Protein AF-A0A1B6IM57-F1 (afdb_monomer_lite)
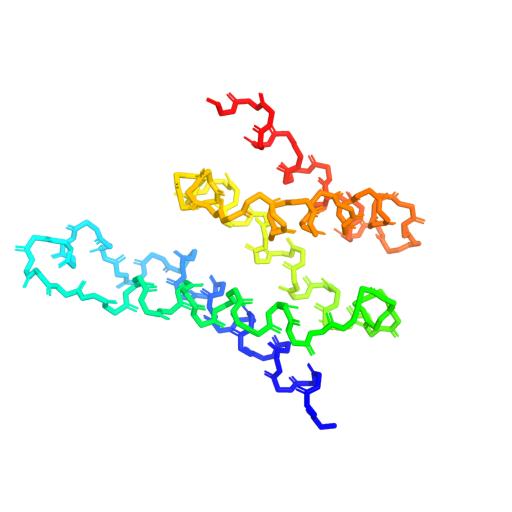
Organism: NCBI:txid320908

Radius of gyration: 13.96 Å; chains: 1; bounding box: 39×23×34 Å

Secondary structure (DSSP, 8-state):
-HHHHHHHHHHHHHHHHHT--S-HHHHHHHT--HHHHHHHHHHHHHHTS-HHHHHHSHHHHHHHHHHHHHHHHH-HHHHHTS-HHHHHHHHHHHHHHTT-S-HHHHHHHHHHHHHHHH-

Sequence (119 aa):
MKLKGISICFSMLKAALCGSYVNFGVFRLYGDDALDNALKTFVKLLLSIPQSDLLDYPKLSQTYYVLLECLAQDHMSFLATLEPSVFLYILSSISEGLTALDTMVCTGCCATLDHIVTY

Foldseek 3Di:
DLLVVLLVLLQVLQCVQVVPPDDVVVCVVVVNCVNVVSVVVNLVSLVVDDLVVCQVDVSNLLSVLSSLLSCLAPPVVSLVPDDPVSNVSVVVSLVVQCVHPDPSSVVSSVSSVCSNVVD

InterPro domains:
  IPR011989 Armadillo-like helical [G3DSA:1.25.10.10] (28-119)
  IPR044189 Exportin 4/7-like [PTHR12596] (1-119)

Structure (mmCIF, N/CA/C/O backbone):
data_AF-A0A1B6IM57-F1
#
_entry.id   AF-A0A1B6IM57-F1
#
loop_
_atom_site.group_PDB
_atom_site.id
_atom_site.type_symbol
_atom_site.label_atom_id
_atom_site.label_alt_id
_atom_site.label_comp_id
_atom_site.label_asym_id
_atom_site.label_entity_id
_atom_site.label_seq_id
_atom_site.pdbx_PDB_ins_code
_atom_site.Cartn_x
_atom_site.Cartn_y
_atom_site.Cartn_z
_atom_site.occupancy
_atom_site.B_iso_or_equiv
_atom_site.auth_seq_id
_atom_site.auth_comp_id
_atom_site.auth_asym_id
_atom_site.auth_atom_id
_atom_site.pdbx_PDB_model_num
ATOM 1 N N . MET A 1 1 ? 2.333 -7.568 20.226 1.00 64.25 1 MET A N 1
ATOM 2 C CA . MET A 1 1 ? 3.714 -7.321 19.734 1.00 64.25 1 MET A CA 1
ATOM 3 C C . MET A 1 1 ? 3.795 -7.353 18.204 1.00 64.25 1 MET A C 1
ATOM 5 O O . MET A 1 1 ? 4.261 -6.370 17.646 1.00 64.25 1 MET A O 1
ATOM 9 N N . LYS A 1 2 ? 3.297 -8.408 17.527 1.00 85.44 2 LYS A N 1
ATOM 10 C CA . LYS A 1 2 ? 3.360 -8.573 16.055 1.00 85.44 2 LYS A CA 1
ATOM 11 C C . LYS A 1 2 ? 2.845 -7.356 15.265 1.00 85.44 2 LYS A C 1
ATOM 13 O O . LYS A 1 2 ? 3.609 -6.761 14.518 1.00 85.44 2 LYS A O 1
ATOM 18 N N . LEU A 1 3 ? 1.601 -6.929 15.500 1.00 89.62 3 LEU A N 1
ATOM 19 C CA . LEU A 1 3 ? 0.957 -5.832 14.754 1.00 89.62 3 LEU A CA 1
ATOM 20 C C . LEU A 1 3 ? 1.671 -4.479 14.911 1.00 89.62 3 LEU A C 1
ATOM 22 O O . LEU A 1 3 ? 1.813 -3.725 13.953 1.00 89.62 3 LEU A O 1
ATOM 26 N N . LYS A 1 4 ? 2.213 -4.203 16.105 1.00 90.50 4 LYS A N 1
ATOM 27 C CA . LYS A 1 4 ? 3.034 -3.008 16.353 1.00 90.50 4 LYS A CA 1
ATOM 28 C C . LYS A 1 4 ? 4.324 -3.032 15.529 1.00 90.50 4 LYS A C 1
ATOM 30 O O . LYS A 1 4 ? 4.707 -1.999 14.995 1.00 90.50 4 LYS A O 1
ATOM 35 N N . GLY A 1 5 ? 4.977 -4.191 15.422 1.00 92.50 5 GLY A N 1
ATOM 36 C CA . GLY A 1 5 ? 6.162 -4.359 14.577 1.00 92.50 5 GLY A CA 1
ATOM 37 C C . GLY A 1 5 ? 5.849 -4.093 13.106 1.00 92.50 5 GLY A C 1
ATOM 38 O O . GLY A 1 5 ? 6.559 -3.328 12.464 1.00 92.50 5 GLY A O 1
ATOM 39 N N . ILE A 1 6 ? 4.732 -4.635 12.611 1.00 93.88 6 ILE A N 1
ATOM 40 C CA . ILE A 1 6 ? 4.295 -4.427 11.223 1.00 93.88 6 ILE A CA 1
ATOM 41 C C . ILE A 1 6 ? 4.006 -2.945 10.941 1.00 93.88 6 ILE A C 1
ATOM 43 O O . ILE A 1 6 ? 4.480 -2.415 9.941 1.00 93.88 6 ILE A O 1
ATOM 47 N N . SER A 1 7 ? 3.325 -2.244 11.852 1.00 93.81 7 SER A N 1
ATOM 48 C CA . SER A 1 7 ? 3.072 -0.799 11.725 1.00 93.81 7 SER A CA 1
ATOM 49 C C . SER A 1 7 ? 4.367 0.026 11.614 1.00 93.81 7 SER A C 1
ATOM 51 O O . SER A 1 7 ? 4.456 0.962 10.814 1.00 93.81 7 SER A O 1
ATOM 53 N N . ILE A 1 8 ? 5.415 -0.351 12.359 1.00 94.25 8 ILE A N 1
ATOM 54 C CA . ILE A 1 8 ? 6.736 0.288 12.253 1.00 94.25 8 ILE A CA 1
ATOM 55 C C . ILE A 1 8 ? 7.376 -0.036 10.897 1.00 94.25 8 ILE A C 1
ATOM 57 O O . ILE A 1 8 ? 7.892 0.869 10.247 1.00 94.25 8 ILE A O 1
ATOM 61 N N . CYS A 1 9 ? 7.304 -1.288 10.430 1.00 94.81 9 CYS A N 1
ATOM 62 C CA . CYS A 1 9 ? 7.784 -1.669 9.097 1.00 94.81 9 CYS A CA 1
ATOM 63 C C . CYS A 1 9 ? 7.104 -0.865 7.982 1.00 94.81 9 CYS A C 1
ATOM 65 O O . CYS A 1 9 ? 7.795 -0.386 7.087 1.00 94.81 9 CYS A O 1
ATOM 67 N N . PHE A 1 10 ? 5.788 -0.656 8.057 1.00 95.19 10 PHE A N 1
ATOM 68 C CA . PHE A 1 10 ? 5.058 0.157 7.080 1.00 95.19 10 PHE A CA 1
ATOM 69 C C . PHE A 1 10 ? 5.497 1.622 7.111 1.00 95.19 10 PHE A C 1
ATOM 71 O O . PHE A 1 10 ? 5.771 2.204 6.064 1.00 95.19 10 PHE A O 1
ATOM 78 N N . SER A 1 11 ? 5.671 2.192 8.306 1.00 94.19 11 SER A N 1
ATOM 79 C CA . SER A 1 11 ?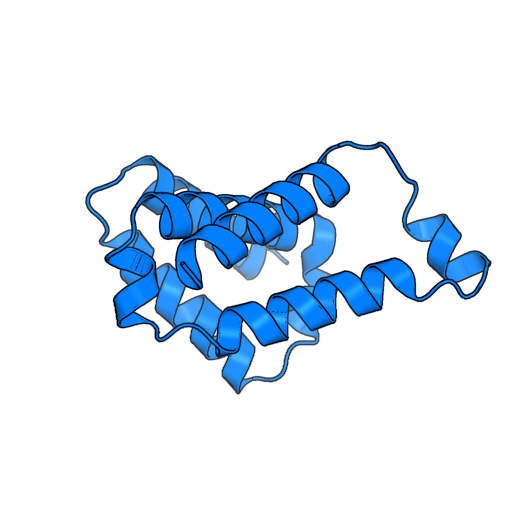 6.204 3.553 8.467 1.00 94.19 11 SER A CA 1
ATOM 80 C C . SER A 1 11 ? 7.604 3.706 7.863 1.00 94.19 11 SER A C 1
ATOM 82 O O . SER A 1 11 ? 7.878 4.690 7.178 1.00 94.19 11 SER A O 1
ATOM 84 N N . MET A 1 12 ? 8.490 2.732 8.103 1.00 93.75 12 MET A N 1
ATOM 85 C CA . MET A 1 12 ? 9.853 2.739 7.564 1.00 93.75 12 MET A CA 1
ATOM 86 C C . MET A 1 12 ? 9.857 2.625 6.042 1.00 93.75 12 MET A C 1
ATOM 88 O O . MET A 1 12 ? 10.558 3.389 5.383 1.00 93.75 12 MET A O 1
ATOM 92 N N . LEU A 1 13 ? 9.051 1.718 5.479 1.00 94.38 13 LEU A N 1
ATOM 93 C CA . LEU A 1 13 ? 8.947 1.565 4.031 1.00 94.38 13 LEU A CA 1
ATOM 94 C C . LEU A 1 13 ? 8.410 2.844 3.383 1.00 94.38 13 LEU A C 1
ATOM 96 O O . LEU A 1 13 ? 8.995 3.328 2.421 1.00 94.38 13 LEU A O 1
ATOM 100 N N . LYS A 1 14 ? 7.375 3.458 3.966 1.00 93.25 14 LYS A N 1
ATOM 101 C CA . LYS A 1 14 ? 6.847 4.745 3.500 1.00 93.25 14 LYS A CA 1
ATOM 102 C C . LYS A 1 14 ? 7.927 5.825 3.489 1.00 93.25 14 LYS A C 1
ATOM 104 O O . LYS A 1 14 ? 8.059 6.557 2.515 1.00 93.25 14 LYS A O 1
ATOM 109 N N . ALA A 1 15 ? 8.710 5.936 4.562 1.00 91.31 15 ALA A N 1
ATOM 110 C CA . ALA A 1 15 ? 9.792 6.917 4.641 1.00 91.31 15 ALA A CA 1
ATOM 111 C C . ALA A 1 15 ? 10.895 6.663 3.599 1.00 91.31 15 ALA A C 1
ATOM 113 O O . ALA A 1 15 ? 11.450 7.617 3.059 1.00 91.31 15 ALA A O 1
ATOM 114 N N . ALA A 1 16 ? 11.191 5.397 3.294 1.00 90.81 16 ALA A N 1
ATOM 115 C CA . ALA A 1 16 ? 12.163 5.033 2.271 1.00 90.81 16 ALA A CA 1
ATOM 116 C C . ALA A 1 16 ? 11.683 5.390 0.854 1.00 90.81 16 ALA A C 1
ATOM 118 O O . ALA A 1 16 ? 12.480 5.890 0.066 1.00 90.81 16 ALA A O 1
ATOM 119 N N . LEU A 1 17 ? 10.399 5.168 0.548 1.00 89.25 17 LEU A N 1
ATOM 120 C CA . LEU A 1 17 ? 9.826 5.425 -0.778 1.00 89.25 17 LEU A CA 1
ATOM 121 C C . LEU A 1 17 ? 9.633 6.921 -1.048 1.00 89.25 17 LEU A C 1
ATOM 123 O O . LEU A 1 17 ? 10.156 7.439 -2.029 1.00 89.25 17 LEU A O 1
ATOM 127 N N . CYS A 1 18 ? 8.954 7.639 -0.149 1.00 85.31 18 CYS A N 1
ATOM 128 C CA . CYS A 1 18 ? 8.588 9.037 -0.394 1.00 85.31 18 CYS A CA 1
ATOM 129 C C . CYS A 1 18 ? 9.657 10.044 0.113 1.00 85.31 18 CYS A C 1
ATOM 131 O O . CYS A 1 18 ? 9.452 11.254 0.069 1.00 85.31 18 CYS A O 1
ATOM 133 N N . GLY A 1 19 ? 10.792 9.572 0.648 1.00 78.31 19 GLY A N 1
ATOM 134 C CA . GLY A 1 19 ? 11.845 10.422 1.221 1.00 78.31 19 GLY A CA 1
ATOM 135 C C . GLY A 1 19 ? 12.843 11.006 0.214 1.00 78.31 19 GLY A C 1
ATOM 136 O O . GLY A 1 19 ? 13.722 11.769 0.611 1.00 78.31 19 GLY A O 1
ATOM 137 N N . SER A 1 20 ? 12.748 10.631 -1.068 1.00 77.12 20 SER A N 1
ATOM 138 C CA . SER A 1 20 ? 13.678 11.028 -2.145 1.00 77.12 20 SER A CA 1
ATOM 139 C C . SER A 1 20 ? 15.161 10.783 -1.822 1.00 77.12 20 SER A C 1
ATOM 141 O O . SER A 1 20 ? 16.048 11.417 -2.390 1.00 77.12 20 SER A O 1
ATOM 143 N N . TYR A 1 21 ? 15.443 9.850 -0.907 1.00 78.25 21 TYR A N 1
ATOM 144 C CA . TYR A 1 21 ? 16.799 9.523 -0.464 1.00 78.25 21 TYR A CA 1
ATOM 145 C C . TYR A 1 21 ? 17.568 8.688 -1.492 1.00 78.25 21 TYR A C 1
ATOM 147 O O . TYR A 1 21 ? 18.797 8.651 -1.466 1.00 78.25 21 TYR A O 1
ATOM 155 N N . VAL A 1 22 ? 16.850 7.982 -2.370 1.00 75.25 22 VAL A N 1
ATOM 156 C CA . VAL A 1 22 ? 17.406 6.967 -3.265 1.00 75.25 22 VAL A CA 1
ATOM 157 C C . VAL A 1 22 ? 16.733 7.049 -4.633 1.00 75.25 22 VAL A C 1
ATOM 159 O O . VAL A 1 22 ? 15.511 7.097 -4.733 1.00 75.25 22 VAL A O 1
ATOM 162 N N . ASN A 1 23 ? 17.531 7.012 -5.703 1.00 82.94 23 ASN A N 1
ATOM 163 C CA . ASN A 1 23 ? 17.019 6.889 -7.067 1.00 82.94 23 ASN A CA 1
ATOM 164 C C . ASN A 1 23 ? 16.756 5.415 -7.397 1.00 82.94 23 ASN A C 1
ATOM 166 O O . ASN A 1 23 ? 17.657 4.704 -7.839 1.00 82.94 23 ASN A O 1
ATOM 170 N N . PHE A 1 24 ? 15.516 4.958 -7.230 1.00 83.19 24 PHE A N 1
ATOM 171 C CA . PHE A 1 24 ? 15.143 3.559 -7.480 1.00 83.19 24 PHE A CA 1
ATOM 172 C C . PHE A 1 24 ? 15.390 3.086 -8.922 1.00 83.19 24 PHE A C 1
ATOM 174 O O . PHE A 1 24 ? 15.655 1.908 -9.146 1.00 83.19 24 PHE A O 1
ATOM 181 N N . GLY A 1 25 ? 15.400 3.991 -9.909 1.00 81.56 25 GLY A N 1
ATOM 182 C CA . GLY A 1 25 ? 15.766 3.644 -11.290 1.00 81.56 25 GLY A CA 1
ATOM 183 C C . GLY A 1 25 ? 17.200 3.114 -11.426 1.00 81.56 25 GLY A C 1
ATOM 184 O O . GLY A 1 25 ? 17.478 2.288 -12.292 1.00 81.56 25 GLY A O 1
ATOM 185 N N . VAL A 1 26 ? 18.099 3.535 -10.533 1.00 86.50 26 VAL A N 1
ATOM 186 C CA . VAL A 1 26 ? 19.502 3.109 -10.518 1.00 86.50 26 VAL A CA 1
ATOM 187 C C . VAL A 1 26 ? 19.645 1.666 -10.030 1.00 86.50 26 VAL A C 1
ATOM 189 O O . VAL A 1 26 ? 20.518 0.948 -10.506 1.00 86.50 26 VAL A O 1
ATOM 192 N N . PHE A 1 27 ? 18.752 1.204 -9.151 1.00 87.31 27 PHE A N 1
ATOM 193 C CA . PHE A 1 27 ? 18.792 -0.162 -8.621 1.00 87.31 27 PHE A CA 1
ATOM 194 C C . PHE A 1 27 ? 18.625 -1.166 -9.758 1.00 87.31 27 PHE A C 1
ATOM 196 O O . PHE A 1 27 ? 19.453 -2.054 -9.943 1.00 87.31 27 PHE A O 1
ATOM 203 N N . ARG A 1 28 ? 17.642 -0.925 -10.630 1.00 81.31 28 ARG A N 1
ATOM 204 C CA . ARG A 1 28 ? 17.413 -1.754 -11.814 1.00 81.31 28 ARG A CA 1
ATOM 205 C C . ARG A 1 28 ? 18.587 -1.732 -12.800 1.00 81.31 28 ARG A C 1
ATOM 207 O O . ARG A 1 28 ? 18.846 -2.746 -13.438 1.00 81.31 28 ARG A O 1
ATOM 214 N N . LEU A 1 29 ? 19.304 -0.609 -12.921 1.00 87.81 29 LEU A N 1
ATOM 215 C CA . LEU A 1 29 ? 20.483 -0.502 -13.795 1.00 87.81 29 LEU A CA 1
ATOM 216 C C . LEU A 1 29 ? 21.667 -1.334 -13.292 1.00 87.81 29 LEU A C 1
ATOM 218 O O . LEU A 1 29 ? 22.420 -1.864 -14.105 1.00 87.81 29 LEU A O 1
ATOM 222 N N . TYR A 1 30 ? 21.820 -1.464 -11.974 1.00 90.56 30 TYR A N 1
ATOM 223 C CA . TYR A 1 30 ? 22.883 -2.263 -11.360 1.00 90.56 30 TYR A CA 1
ATOM 224 C C . TYR A 1 30 ? 22.466 -3.701 -11.026 1.00 90.56 30 TYR A C 1
ATOM 226 O O . TYR A 1 30 ? 23.284 -4.458 -10.508 1.00 90.56 30 TYR A O 1
ATOM 234 N N . GLY A 1 31 ? 21.227 -4.095 -11.340 1.00 88.25 31 GLY A N 1
ATOM 235 C CA . GLY A 1 31 ? 20.696 -5.411 -10.980 1.00 88.25 31 GLY A CA 1
ATOM 236 C C . GLY A 1 31 ? 20.513 -5.592 -9.469 1.00 88.25 31 GLY A C 1
ATOM 237 O O . GLY A 1 31 ? 20.698 -6.691 -8.958 1.00 88.25 31 GLY A O 1
ATOM 238 N N . ASP A 1 32 ? 20.213 -4.508 -8.752 1.00 92.69 32 ASP A N 1
ATOM 239 C CA . ASP A 1 32 ? 19.907 -4.520 -7.324 1.00 92.69 32 ASP A CA 1
ATOM 240 C C . ASP A 1 32 ? 18.406 -4.774 -7.101 1.00 92.69 32 ASP A C 1
ATOM 242 O O . ASP A 1 32 ? 17.554 -3.955 -7.459 1.00 92.69 32 ASP A O 1
ATOM 246 N N . ASP A 1 33 ? 18.091 -5.906 -6.471 1.00 92.31 33 ASP A N 1
ATOM 247 C CA . ASP A 1 33 ? 16.723 -6.346 -6.181 1.00 92.31 33 ASP A CA 1
ATOM 248 C C . ASP A 1 33 ? 16.191 -5.843 -4.820 1.00 92.31 33 ASP A C 1
ATOM 250 O O . ASP A 1 33 ? 15.159 -6.316 -4.334 1.00 92.31 33 ASP A O 1
ATOM 254 N N . ALA A 1 34 ? 16.881 -4.928 -4.129 1.00 91.75 34 ALA A N 1
ATOM 255 C CA . ALA A 1 34 ? 16.519 -4.504 -2.773 1.00 91.75 34 ALA A CA 1
ATOM 256 C C . ALA A 1 34 ? 15.109 -3.902 -2.690 1.00 91.75 34 ALA A C 1
ATOM 258 O O . ALA A 1 34 ? 14.365 -4.222 -1.758 1.00 91.75 34 ALA A O 1
ATOM 259 N N . LEU A 1 35 ? 14.719 -3.076 -3.668 1.00 91.12 35 LEU A N 1
ATOM 260 C CA . LEU A 1 35 ? 13.371 -2.503 -3.721 1.00 91.12 35 LEU A CA 1
ATOM 261 C C . LEU A 1 35 ? 12.314 -3.599 -3.904 1.00 91.12 35 LEU A C 1
ATOM 263 O O . LEU A 1 35 ? 11.352 -3.660 -3.139 1.00 91.12 35 LEU A O 1
ATOM 267 N N . ASP A 1 36 ? 12.523 -4.504 -4.860 1.00 91.19 36 ASP A N 1
ATOM 268 C CA . ASP A 1 36 ? 11.597 -5.606 -5.130 1.00 91.19 36 ASP A CA 1
ATOM 269 C C . ASP A 1 36 ? 11.446 -6.521 -3.912 1.00 91.19 36 ASP A C 1
ATOM 271 O O . ASP A 1 36 ? 10.343 -6.950 -3.569 1.00 91.19 36 ASP A O 1
ATOM 275 N N . ASN A 1 37 ? 12.544 -6.795 -3.209 1.00 93.31 37 ASN A N 1
ATOM 276 C CA . ASN A 1 37 ? 12.529 -7.578 -1.979 1.00 93.31 37 ASN A CA 1
ATOM 277 C C . ASN A 1 37 ? 11.778 -6.865 -0.845 1.00 93.31 37 ASN A C 1
ATOM 279 O O . ASN A 1 37 ? 11.035 -7.517 -0.100 1.00 93.31 37 ASN A O 1
ATOM 283 N N . ALA A 1 38 ? 11.915 -5.542 -0.722 1.00 93.75 38 ALA A N 1
ATOM 284 C CA . ALA A 1 38 ? 11.175 -4.750 0.257 1.00 93.75 38 ALA A CA 1
ATOM 285 C C . ALA A 1 38 ? 9.664 -4.765 -0.030 1.00 93.75 38 ALA A C 1
ATOM 287 O O . ALA A 1 38 ? 8.869 -5.059 0.867 1.00 93.75 38 ALA A O 1
ATOM 288 N N . LEU A 1 39 ? 9.269 -4.549 -1.286 1.00 93.50 39 LEU A N 1
ATOM 289 C CA . LEU A 1 39 ? 7.873 -4.573 -1.727 1.00 93.50 39 LEU A CA 1
ATOM 290 C C . LEU A 1 39 ? 7.241 -5.972 -1.583 1.00 93.50 39 LEU A C 1
ATOM 292 O O . LEU A 1 39 ? 6.135 -6.112 -1.059 1.00 93.50 39 LEU A O 1
ATOM 296 N N . LYS A 1 40 ? 7.970 -7.044 -1.925 1.00 93.44 40 LYS A N 1
ATOM 297 C CA . LYS A 1 40 ? 7.537 -8.433 -1.661 1.00 93.44 40 LYS A CA 1
ATOM 298 C C . LYS A 1 40 ? 7.371 -8.710 -0.166 1.00 93.44 40 LYS A C 1
ATOM 300 O O . LYS A 1 40 ? 6.468 -9.444 0.236 1.00 93.44 40 LYS A O 1
ATOM 305 N N . THR A 1 41 ? 8.235 -8.142 0.673 1.00 94.44 41 THR A N 1
ATOM 306 C CA . THR A 1 41 ? 8.127 -8.279 2.132 1.00 94.44 41 THR A CA 1
ATOM 307 C C . THR A 1 41 ? 6.902 -7.541 2.665 1.00 94.44 41 THR A C 1
ATOM 309 O O . THR A 1 41 ? 6.200 -8.093 3.508 1.00 94.44 41 THR A O 1
ATOM 312 N N . PHE A 1 42 ? 6.581 -6.359 2.129 1.00 94.56 42 PHE A N 1
ATOM 313 C CA . PHE A 1 42 ? 5.328 -5.663 2.426 1.00 94.56 42 PHE A CA 1
ATOM 314 C C . PHE A 1 42 ? 4.107 -6.553 2.163 1.00 94.56 42 PHE A C 1
ATOM 316 O O . PHE A 1 42 ? 3.290 -6.722 3.065 1.00 94.56 42 PHE A O 1
ATOM 323 N N . VAL A 1 43 ? 4.030 -7.206 0.998 1.00 94.06 43 VAL A N 1
ATOM 324 C CA . VAL A 1 43 ? 2.915 -8.114 0.664 1.00 94.06 43 VAL A CA 1
ATOM 325 C C . VAL A 1 43 ? 2.820 -9.275 1.654 1.00 94.06 43 VAL A C 1
ATOM 327 O O . VAL A 1 43 ? 1.739 -9.581 2.152 1.00 94.06 43 VAL A O 1
ATOM 330 N N . LYS A 1 44 ? 3.951 -9.895 2.010 1.00 94.44 44 LYS A N 1
ATOM 331 C CA . LYS A 1 44 ? 3.977 -10.975 3.012 1.00 94.44 44 LYS A CA 1
ATOM 332 C C . LYS A 1 44 ? 3.479 -10.509 4.380 1.00 94.44 44 LYS A C 1
ATOM 334 O O . LYS A 1 44 ? 2.775 -11.254 5.057 1.00 94.44 44 LYS A O 1
ATOM 339 N N . LEU A 1 45 ? 3.846 -9.296 4.799 1.00 94.00 45 LEU A N 1
ATOM 340 C CA . LEU A 1 45 ? 3.374 -8.720 6.057 1.00 94.00 45 LEU A CA 1
ATOM 341 C C . LEU A 1 45 ? 1.878 -8.404 5.998 1.00 94.00 45 LEU A C 1
ATOM 343 O O . LEU A 1 45 ? 1.177 -8.722 6.959 1.00 94.00 45 LEU A O 1
ATOM 347 N N . LEU A 1 46 ? 1.398 -7.857 4.877 1.00 92.69 46 LEU A N 1
ATOM 348 C CA . LEU A 1 46 ? -0.010 -7.549 4.637 1.00 92.69 46 LEU A CA 1
ATOM 349 C C . LEU A 1 46 ? -0.884 -8.803 4.743 1.00 92.69 46 LEU A C 1
ATOM 351 O O . LEU A 1 46 ? -1.814 -8.831 5.538 1.00 92.69 46 LEU A O 1
ATOM 355 N N . LEU A 1 47 ? -0.513 -9.875 4.040 1.00 91.88 47 LEU A N 1
ATOM 356 C CA . LEU A 1 47 ? -1.228 -11.158 4.075 1.00 91.88 47 LEU A CA 1
ATOM 357 C C . LEU A 1 47 ? -1.159 -11.866 5.435 1.00 91.88 47 LEU A C 1
ATOM 359 O O . LEU A 1 47 ? -1.910 -12.802 5.694 1.00 91.88 47 LEU A O 1
ATOM 363 N N . SER A 1 48 ? -0.246 -11.448 6.315 1.00 92.19 48 SER A N 1
ATOM 364 C CA . SER A 1 48 ? -0.127 -12.004 7.665 1.00 92.19 48 SER A CA 1
ATOM 365 C C . SER A 1 48 ? -1.080 -11.363 8.683 1.00 92.19 48 SER A C 1
ATOM 367 O O . SER A 1 48 ? -1.081 -11.789 9.849 1.00 92.19 48 SER A O 1
ATOM 369 N N . ILE A 1 49 ? -1.814 -10.325 8.267 1.00 89.00 49 ILE A N 1
ATOM 370 C CA . ILE A 1 49 ? -2.790 -9.579 9.062 1.00 89.00 49 ILE A CA 1
ATOM 371 C C . ILE A 1 49 ? -4.198 -10.014 8.621 1.00 89.00 49 ILE A C 1
ATOM 373 O O . ILE A 1 49 ? -4.498 -9.954 7.431 1.00 89.00 49 ILE A O 1
ATOM 377 N N . PRO A 1 50 ? -5.073 -10.453 9.542 1.00 86.06 50 PRO A N 1
ATOM 378 C CA . PRO A 1 50 ? -6.491 -10.610 9.243 1.00 86.06 50 PRO A CA 1
ATOM 379 C C . PRO A 1 50 ? -7.114 -9.241 8.975 1.00 86.06 50 PRO A C 1
ATOM 381 O O . PRO A 1 50 ? -6.814 -8.280 9.680 1.00 86.06 50 PRO A O 1
ATOM 384 N N . GLN A 1 51 ? -8.025 -9.155 8.010 1.00 79.81 51 GLN A N 1
ATOM 385 C CA . GLN A 1 51 ? -8.635 -7.881 7.628 1.00 79.81 51 GLN A CA 1
ATOM 386 C C . GLN A 1 51 ? -9.369 -7.191 8.799 1.00 79.81 51 GLN A C 1
ATOM 388 O O . GLN A 1 51 ? -9.273 -5.975 8.940 1.00 79.81 51 GLN A O 1
ATOM 393 N N . SER A 1 52 ? -9.980 -7.966 9.708 1.00 82.38 52 SER A N 1
ATOM 394 C CA . SER A 1 52 ? -10.592 -7.461 10.951 1.00 82.38 52 SER A CA 1
ATOM 395 C C . SER A 1 52 ? -9.609 -6.671 11.822 1.00 82.38 52 SER A C 1
ATOM 397 O O . SER A 1 52 ? -9.914 -5.580 12.295 1.00 82.38 52 SER A O 1
ATOM 399 N N . ASP A 1 53 ? -8.385 -7.180 11.970 1.00 85.38 53 ASP A N 1
ATOM 400 C CA . ASP A 1 53 ? -7.367 -6.592 12.842 1.00 85.38 53 ASP A CA 1
ATOM 401 C C . ASP A 1 53 ? -6.766 -5.313 12.237 1.00 85.38 53 ASP A C 1
ATOM 403 O O . ASP A 1 53 ? -6.090 -4.546 12.928 1.00 85.38 53 ASP A O 1
ATOM 407 N N . LEU A 1 54 ? -6.964 -5.077 10.937 1.00 85.88 54 LEU A N 1
ATOM 408 C CA . LEU A 1 54 ? -6.403 -3.921 10.249 1.00 85.88 54 LEU A CA 1
ATOM 409 C C . LEU A 1 54 ? -7.030 -2.617 10.758 1.00 85.88 54 LEU A C 1
ATOM 411 O O . LEU A 1 54 ? -6.301 -1.662 11.030 1.00 85.88 54 LEU A O 1
ATOM 415 N N . LEU A 1 55 ? -8.357 -2.594 10.917 1.00 82.56 55 LEU A N 1
ATOM 416 C CA . LEU A 1 55 ? -9.112 -1.427 11.382 1.00 82.56 55 LEU A CA 1
ATOM 417 C C . LEU A 1 55 ? -9.194 -1.341 12.912 1.00 82.56 55 LEU A C 1
ATOM 419 O O . LEU A 1 55 ? -9.182 -0.235 13.453 1.00 82.56 55 LEU A O 1
ATOM 423 N N . ASP A 1 56 ? -9.173 -2.478 13.613 1.00 87.69 56 ASP A N 1
ATOM 424 C CA . ASP A 1 56 ? -9.217 -2.536 15.083 1.00 87.69 56 ASP A CA 1
ATOM 425 C C . ASP A 1 56 ? -7.956 -1.968 15.759 1.00 87.69 56 ASP A C 1
ATOM 427 O O . ASP A 1 56 ? -7.967 -1.628 16.946 1.00 87.69 56 ASP A O 1
ATOM 431 N N . TYR A 1 57 ? -6.855 -1.835 15.012 1.00 89.69 57 TYR A N 1
ATOM 432 C CA . TYR A 1 57 ? -5.605 -1.241 15.480 1.00 89.69 57 TYR A CA 1
ATOM 433 C C . TYR A 1 57 ? -5.343 0.105 14.781 1.00 89.69 57 TYR A C 1
ATOM 435 O O . TYR A 1 57 ? -4.639 0.141 13.769 1.00 89.69 57 TYR A O 1
ATOM 443 N N . PRO A 1 58 ? -5.783 1.247 15.353 1.00 88.44 58 PRO A N 1
ATOM 444 C CA . PRO A 1 58 ? -5.753 2.554 14.684 1.00 88.44 58 PRO A CA 1
ATOM 445 C C . PRO A 1 58 ? -4.377 2.954 14.149 1.00 88.44 58 PRO A C 1
ATOM 447 O O . PRO A 1 58 ? -4.244 3.462 13.041 1.00 88.44 58 PRO A O 1
ATOM 450 N N . LYS A 1 59 ? -3.315 2.671 14.912 1.00 90.62 59 LYS A N 1
ATOM 451 C CA . LYS A 1 59 ? -1.947 3.006 14.502 1.00 90.62 59 LYS A CA 1
ATOM 452 C C . LYS A 1 59 ? -1.467 2.161 13.322 1.00 90.62 59 LYS A C 1
ATOM 454 O O . LYS A 1 59 ? -0.743 2.671 12.477 1.00 90.62 59 LYS A O 1
ATOM 459 N N . LEU A 1 60 ? -1.871 0.889 13.264 1.00 92.25 60 LEU A N 1
ATOM 460 C CA . LEU A 1 60 ? -1.590 0.026 12.120 1.00 92.25 60 LEU A CA 1
ATOM 461 C C . LEU A 1 60 ? -2.356 0.527 10.896 1.00 92.25 60 LEU A C 1
ATOM 463 O O . LEU A 1 60 ? -1.715 0.773 9.879 1.00 92.25 60 LEU A O 1
ATOM 467 N N . SER A 1 61 ? -3.666 0.752 11.045 1.00 92.44 61 SER A N 1
ATOM 468 C CA . SER A 1 61 ? -4.553 1.306 10.017 1.00 92.44 61 SER A CA 1
ATOM 469 C C . SER A 1 61 ? -3.957 2.563 9.379 1.00 92.44 61 SER A C 1
ATOM 471 O O . SER A 1 61 ? -3.666 2.576 8.186 1.00 92.44 61 SER A O 1
ATOM 473 N N . GLN A 1 62 ? -3.628 3.577 10.186 1.00 92.12 62 GLN A N 1
ATOM 474 C CA . GLN A 1 62 ? -3.030 4.821 9.694 1.00 92.12 62 GLN A CA 1
ATOM 475 C C . GLN A 1 62 ? -1.727 4.577 8.924 1.00 92.12 62 GLN A C 1
ATOM 477 O O . GLN A 1 62 ? -1.556 5.079 7.818 1.00 92.12 62 GLN A O 1
ATOM 482 N N . THR A 1 63 ? -0.804 3.778 9.472 1.00 94.62 63 THR A N 1
ATOM 483 C CA . THR A 1 63 ? 0.469 3.495 8.786 1.00 94.62 63 THR A CA 1
ATOM 484 C C . THR A 1 63 ? 0.298 2.681 7.506 1.00 94.62 63 THR A C 1
ATOM 486 O O . THR A 1 63 ? 1.094 2.837 6.586 1.00 94.62 63 THR A O 1
ATOM 489 N N . TYR A 1 64 ? -0.724 1.827 7.446 1.00 95.19 64 TYR A N 1
ATOM 490 C CA . TYR A 1 64 ? -1.055 1.035 6.271 1.00 95.19 64 TYR A CA 1
ATOM 491 C C . TYR A 1 64 ? -1.626 1.911 5.156 1.00 95.19 64 TYR A C 1
ATOM 493 O O . TYR A 1 64 ? -1.059 1.918 4.069 1.00 95.19 64 TYR A O 1
ATOM 501 N N . TYR A 1 65 ? -2.684 2.684 5.424 1.00 94.81 65 TYR A N 1
ATOM 502 C CA . TYR A 1 65 ? -3.337 3.491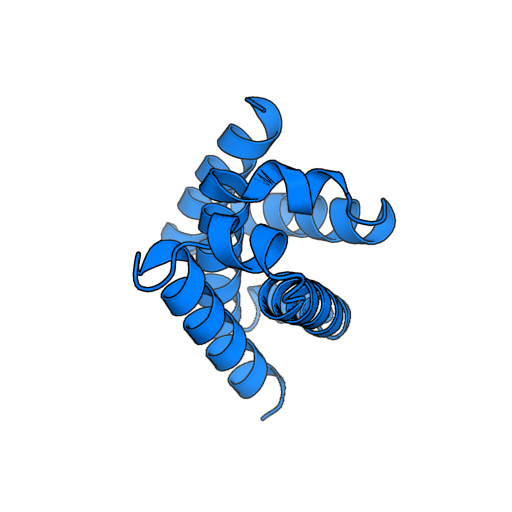 4.389 1.00 94.81 65 TYR A CA 1
ATOM 503 C C . TYR A 1 65 ? -2.432 4.604 3.857 1.00 94.81 65 TYR A C 1
ATOM 505 O O . TYR A 1 65 ? -2.394 4.824 2.654 1.00 94.81 65 TYR A O 1
ATOM 513 N N . VAL A 1 66 ? -1.616 5.227 4.714 1.00 94.50 66 VAL A N 1
ATOM 514 C CA . VAL A 1 66 ? -0.626 6.227 4.271 1.00 94.50 66 VAL A CA 1
ATOM 515 C C . VAL A 1 66 ? 0.464 5.604 3.389 1.00 94.50 66 VAL A C 1
ATOM 517 O O . VAL A 1 66 ? 0.950 6.238 2.454 1.00 94.50 66 VAL A O 1
ATOM 520 N N . LEU A 1 67 ? 0.888 4.369 3.678 1.00 95.31 67 LEU A N 1
ATOM 521 C CA . LEU A 1 67 ? 1.821 3.650 2.807 1.00 95.31 67 LEU A CA 1
ATOM 522 C C . LEU A 1 67 ? 1.146 3.255 1.488 1.00 95.31 67 LEU A C 1
ATOM 524 O O . LEU A 1 67 ? 1.760 3.386 0.433 1.00 95.31 67 LEU A O 1
ATOM 528 N N . LEU A 1 68 ? -0.093 2.766 1.554 1.00 95.62 68 LEU A N 1
ATOM 529 C CA . LEU A 1 68 ? -0.853 2.321 0.394 1.00 95.62 68 LEU A CA 1
ATOM 530 C C . LEU A 1 68 ? -1.103 3.467 -0.592 1.00 95.62 68 LEU A C 1
ATOM 532 O O . LEU A 1 68 ? -0.922 3.271 -1.788 1.00 95.62 68 LEU A O 1
ATOM 536 N N . GLU A 1 69 ? -1.421 4.657 -0.088 1.00 95.25 69 GLU A N 1
ATOM 537 C CA . GLU A 1 69 ? -1.548 5.877 -0.886 1.00 95.25 69 GLU A CA 1
ATOM 538 C C . GLU A 1 69 ? -0.240 6.203 -1.625 1.00 95.25 69 GLU A C 1
ATOM 540 O O . GLU A 1 69 ? -0.254 6.336 -2.845 1.00 95.25 69 GLU A O 1
ATOM 545 N N . CYS A 1 70 ? 0.913 6.217 -0.933 1.00 94.19 70 CYS A N 1
ATOM 546 C CA . CYS A 1 70 ? 2.221 6.462 -1.574 1.00 94.19 70 CYS A CA 1
ATOM 547 C C . CYS A 1 70 ? 2.563 5.371 -2.615 1.00 94.19 70 CYS A C 1
ATOM 549 O O . CYS A 1 70 ? 3.131 5.664 -3.666 1.00 94.19 70 CYS A O 1
ATOM 551 N N . LEU A 1 71 ? 2.177 4.111 -2.373 1.00 94.44 71 LEU A N 1
ATOM 552 C CA . LEU A 1 71 ? 2.346 3.035 -3.357 1.00 94.44 71 LEU A CA 1
ATOM 553 C C . LEU A 1 71 ? 1.452 3.224 -4.587 1.00 94.44 71 LEU A C 1
ATOM 555 O O . LEU A 1 71 ? 1.925 3.016 -5.700 1.00 94.44 71 LEU A O 1
ATOM 559 N N . ALA A 1 72 ? 0.190 3.609 -4.407 1.00 94.75 72 ALA A N 1
ATOM 560 C CA . ALA A 1 72 ? -0.726 3.861 -5.516 1.00 94.75 72 ALA A CA 1
ATOM 561 C C . ALA A 1 72 ? -0.323 5.100 -6.326 1.00 94.75 72 ALA A C 1
ATOM 563 O O . ALA A 1 72 ? -0.491 5.113 -7.539 1.00 94.75 72 ALA A O 1
ATOM 564 N N . GLN A 1 73 ? 0.257 6.109 -5.680 1.00 93.00 73 GLN A N 1
ATOM 565 C CA . GLN A 1 73 ? 0.702 7.328 -6.341 1.00 93.00 73 GLN A CA 1
ATOM 566 C C . GLN A 1 73 ? 1.962 7.110 -7.199 1.00 93.00 73 GLN A C 1
ATOM 568 O O . GLN A 1 73 ? 1.955 7.409 -8.392 1.00 93.00 73 GLN A O 1
ATOM 573 N N . ASP A 1 74 ? 3.041 6.580 -6.612 1.00 90.25 74 ASP A N 1
ATOM 574 C CA . ASP A 1 74 ? 4.369 6.565 -7.255 1.00 90.25 74 ASP A CA 1
ATOM 575 C C . ASP A 1 74 ? 4.799 5.172 -7.751 1.00 90.25 74 ASP A C 1
ATOM 577 O O . ASP A 1 74 ? 5.711 5.035 -8.571 1.00 90.25 74 ASP A O 1
ATOM 581 N N . HIS A 1 75 ? 4.140 4.113 -7.273 1.00 90.69 75 HIS A N 1
ATOM 582 C CA . HIS A 1 75 ? 4.515 2.719 -7.525 1.00 90.69 75 HIS A CA 1
ATOM 583 C C . HIS A 1 75 ? 3.332 1.861 -8.003 1.00 90.69 75 HIS A C 1
ATOM 585 O O . HIS A 1 75 ? 3.303 0.650 -7.774 1.00 90.69 75 HIS A O 1
ATOM 591 N N . MET A 1 76 ? 2.364 2.454 -8.712 1.00 93.25 76 MET A N 1
ATOM 592 C CA . MET 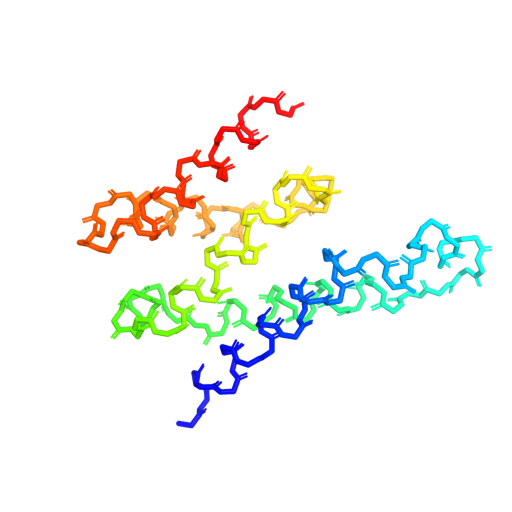A 1 76 ? 1.161 1.742 -9.168 1.00 93.25 76 MET A CA 1
ATOM 593 C C . MET A 1 76 ? 1.472 0.542 -10.073 1.00 93.25 76 MET A C 1
ATOM 595 O O . MET A 1 76 ? 0.790 -0.480 -10.022 1.00 93.25 76 MET A O 1
ATOM 599 N N . SER A 1 77 ? 2.562 0.616 -10.843 1.00 91.50 77 SER A N 1
ATOM 600 C CA . SER A 1 77 ? 3.053 -0.504 -11.652 1.00 91.50 77 SER A CA 1
ATOM 601 C C . SER A 1 77 ? 3.349 -1.751 -10.814 1.00 91.50 77 SER A C 1
ATOM 603 O O . SER A 1 77 ? 3.104 -2.859 -11.277 1.00 91.50 77 SER A O 1
ATOM 605 N N . PHE A 1 78 ? 3.815 -1.597 -9.571 1.00 92.69 78 PHE A N 1
ATOM 606 C CA . PHE A 1 78 ? 3.981 -2.717 -8.649 1.00 92.69 78 PHE A CA 1
ATOM 607 C C . PHE A 1 78 ? 2.623 -3.276 -8.209 1.00 92.69 78 PHE A C 1
ATOM 609 O O . PHE A 1 78 ? 2.416 -4.488 -8.287 1.00 92.69 78 PHE A O 1
ATOM 616 N N . LEU A 1 79 ? 1.680 -2.413 -7.811 1.00 93.25 79 LEU A N 1
ATOM 617 C CA . LEU A 1 79 ? 0.341 -2.841 -7.388 1.00 93.25 79 LEU A CA 1
ATOM 618 C C . LEU A 1 79 ? -0.404 -3.596 -8.501 1.00 93.25 79 LEU A C 1
ATOM 620 O O . LEU A 1 79 ? -1.043 -4.608 -8.224 1.00 93.25 79 LEU A O 1
ATOM 624 N N . ALA A 1 80 ? -0.249 -3.170 -9.756 1.00 92.38 80 ALA A N 1
ATOM 625 C CA . ALA A 1 80 ? -0.832 -3.822 -10.928 1.00 92.38 80 ALA A CA 1
ATOM 626 C C . ALA A 1 80 ? -0.248 -5.221 -11.219 1.00 92.38 80 ALA A C 1
ATOM 628 O O . ALA A 1 80 ? -0.878 -6.022 -11.906 1.00 92.38 80 ALA A O 1
ATOM 629 N N . THR A 1 81 ? 0.945 -5.533 -10.700 1.00 93.25 81 THR A N 1
ATOM 630 C CA . THR A 1 81 ? 1.585 -6.856 -10.849 1.00 93.25 81 THR A CA 1
ATOM 631 C C . THR A 1 81 ? 1.269 -7.827 -9.711 1.00 93.25 81 THR A C 1
ATOM 633 O O . THR A 1 81 ? 1.728 -8.971 -9.740 1.00 93.25 81 THR A O 1
ATOM 636 N N . LEU A 1 82 ? 0.512 -7.395 -8.696 1.00 94.06 82 LEU A N 1
ATOM 637 C CA . LEU A 1 82 ? 0.144 -8.247 -7.569 1.00 94.06 82 LEU A CA 1
ATOM 638 C C . LEU A 1 82 ? -0.778 -9.390 -8.003 1.00 94.06 82 LEU A C 1
ATOM 640 O O . LEU A 1 82 ? -1.565 -9.271 -8.941 1.00 94.06 82 LEU A O 1
ATOM 644 N N . GLU A 1 83 ? -0.718 -10.501 -7.267 1.00 94.38 83 GLU A N 1
ATOM 645 C CA . GLU A 1 83 ? -1.676 -11.587 -7.460 1.00 94.38 83 GLU A CA 1
ATOM 646 C C . GLU A 1 83 ? -3.115 -11.088 -7.212 1.00 94.38 83 GLU A C 1
ATOM 648 O O . GLU A 1 83 ? -3.338 -10.309 -6.276 1.00 94.38 83 GLU A O 1
ATOM 653 N N . PRO A 1 84 ? -4.116 -11.565 -7.980 1.00 93.62 84 PRO A N 1
ATOM 654 C CA . PRO A 1 84 ? -5.494 -11.080 -7.876 1.00 93.62 84 PRO A CA 1
ATOM 655 C C . PRO A 1 84 ? -6.086 -11.162 -6.464 1.00 93.62 84 PRO A C 1
ATOM 657 O O . PRO A 1 84 ? -6.844 -10.288 -6.061 1.00 93.62 84 PRO A O 1
ATOM 660 N N . SER A 1 85 ? -5.720 -12.188 -5.693 1.00 92.25 85 SER A N 1
ATOM 661 C CA . SER A 1 85 ? -6.140 -12.364 -4.297 1.00 92.25 85 SER A CA 1
ATOM 662 C C . SER A 1 85 ? -5.618 -11.252 -3.380 1.00 92.25 85 SER A C 1
ATOM 664 O O . SER A 1 85 ? -6.349 -10.767 -2.519 1.00 92.25 85 SER A O 1
ATOM 666 N N . VAL A 1 86 ? -4.373 -10.817 -3.584 1.00 93.62 86 VAL A N 1
ATOM 667 C CA . VAL A 1 86 ? -3.740 -9.729 -2.826 1.00 93.62 86 VAL A CA 1
ATOM 668 C C . VAL A 1 86 ? -4.351 -8.393 -3.221 1.00 93.62 86 VAL A C 1
ATOM 670 O O . VAL A 1 86 ? -4.657 -7.573 -2.360 1.00 93.62 86 VAL A O 1
ATOM 673 N N . PHE A 1 87 ? -4.562 -8.178 -4.519 1.00 94.06 87 PHE A N 1
ATOM 674 C CA . PHE A 1 87 ? -5.184 -6.952 -5.005 1.00 94.06 87 PHE A CA 1
ATOM 675 C C . PHE A 1 87 ? -6.635 -6.824 -4.516 1.00 94.06 87 PHE A C 1
ATOM 677 O O . PHE A 1 87 ? -7.042 -5.757 -4.064 1.00 94.06 87 PHE A O 1
ATOM 684 N N . LEU A 1 88 ? -7.392 -7.927 -4.500 1.00 93.62 88 LEU A N 1
ATOM 685 C CA . LEU A 1 88 ? -8.725 -7.971 -3.895 1.00 93.62 88 LEU A CA 1
ATOM 686 C C . LEU A 1 88 ? -8.690 -7.654 -2.400 1.00 93.62 88 LEU A C 1
ATOM 688 O O . LEU A 1 88 ? -9.510 -6.862 -1.955 1.00 93.62 88 LEU A O 1
ATOM 692 N N . TYR A 1 89 ? -7.730 -8.196 -1.641 1.00 93.62 89 TYR A N 1
ATOM 693 C CA . TYR A 1 89 ? -7.558 -7.839 -0.227 1.00 93.62 89 TYR A CA 1
ATOM 694 C C . TYR A 1 89 ? -7.371 -6.324 -0.049 1.00 93.62 89 TYR A C 1
ATOM 696 O O . TYR A 1 89 ? -7.996 -5.718 0.818 1.00 93.62 89 TYR A O 1
ATOM 704 N N . ILE A 1 90 ? -6.548 -5.696 -0.897 1.00 94.62 90 ILE A N 1
ATOM 705 C CA . ILE A 1 90 ? -6.334 -4.244 -0.877 1.00 94.62 90 ILE A CA 1
ATOM 706 C C . ILE A 1 90 ? -7.649 -3.505 -1.157 1.00 94.62 90 ILE A C 1
ATOM 708 O O . ILE A 1 90 ? -8.032 -2.643 -0.371 1.00 94.62 90 ILE A O 1
ATOM 712 N N . LEU A 1 91 ? -8.379 -3.864 -2.214 1.00 94.56 91 LEU A N 1
ATOM 713 C CA . LEU A 1 91 ? -9.655 -3.220 -2.548 1.00 94.56 91 LEU A CA 1
ATOM 714 C C . LEU A 1 91 ? -10.717 -3.402 -1.457 1.00 94.56 91 LEU A C 1
ATOM 716 O O . LEU A 1 91 ? -11.425 -2.452 -1.125 1.00 94.56 91 LEU A O 1
ATOM 720 N N . SER A 1 92 ? -10.813 -4.596 -0.868 1.00 93.44 92 SER A N 1
ATOM 721 C CA . SER A 1 92 ? -11.705 -4.862 0.262 1.00 93.44 92 SER A CA 1
ATOM 722 C C . SER A 1 92 ? -11.331 -4.008 1.471 1.00 93.44 92 SER A C 1
ATOM 724 O O . SER A 1 92 ? -12.216 -3.401 2.074 1.00 93.44 92 SER A O 1
ATOM 726 N N . SER A 1 93 ? -10.035 -3.868 1.769 1.00 94.00 93 SER A N 1
ATOM 727 C CA . SER A 1 93 ? -9.579 -2.995 2.852 1.00 94.00 93 SER A CA 1
ATOM 728 C C . SER A 1 93 ? -9.922 -1.527 2.588 1.00 94.00 93 SER A C 1
ATOM 730 O O . SER A 1 93 ? -10.465 -0.876 3.471 1.00 94.00 93 SER A O 1
ATOM 732 N N . ILE A 1 94 ? -9.733 -1.021 1.361 1.00 94.56 94 ILE A N 1
ATOM 733 C CA . ILE A 1 94 ? -10.131 0.343 0.973 1.00 94.56 94 ILE A CA 1
ATOM 734 C C . ILE A 1 94 ? -11.640 0.524 1.168 1.00 94.56 94 ILE A C 1
ATOM 736 O O . ILE A 1 94 ? -12.066 1.513 1.758 1.00 94.56 94 ILE A O 1
ATOM 740 N N . SER A 1 95 ? -12.453 -0.441 0.726 1.00 93.31 95 SER A N 1
ATOM 741 C CA . SER A 1 95 ? -13.908 -0.386 0.888 1.00 93.31 95 SER A CA 1
ATOM 742 C C . SER A 1 95 ? -14.330 -0.284 2.355 1.00 93.31 95 SER A C 1
ATOM 744 O O . SER A 1 95 ? -15.250 0.466 2.670 1.00 93.31 95 SER A O 1
ATOM 746 N N . GLU A 1 96 ? -13.680 -1.021 3.256 1.00 91.19 96 GLU A N 1
ATOM 747 C CA . GLU A 1 96 ? -13.958 -0.939 4.693 1.00 91.19 96 GLU A CA 1
ATOM 748 C C . GLU A 1 96 ? -13.404 0.361 5.300 1.00 91.19 96 GLU A C 1
ATOM 750 O O . GLU A 1 96 ? -14.091 1.024 6.079 1.00 91.19 96 GLU A O 1
ATOM 755 N N . GLY A 1 97 ? -12.203 0.784 4.896 1.00 91.06 97 GLY A N 1
ATOM 756 C CA . GLY A 1 97 ? -11.555 2.021 5.335 1.00 91.06 97 GLY A CA 1
ATOM 757 C C . GLY A 1 97 ? -12.326 3.291 4.962 1.00 91.06 97 GLY A C 1
ATOM 758 O O . GLY A 1 97 ? -12.342 4.243 5.739 1.00 91.06 97 GLY A O 1
ATOM 759 N N . LEU A 1 98 ? -13.058 3.290 3.844 1.00 90.56 98 LEU A N 1
ATOM 760 C CA . LEU A 1 98 ? -13.974 4.378 3.471 1.00 90.56 98 LEU A CA 1
ATOM 761 C C . LEU A 1 98 ? -15.103 4.581 4.490 1.00 90.56 98 LEU A C 1
ATOM 763 O O . LEU A 1 98 ? -15.596 5.697 4.642 1.00 90.56 98 LEU A O 1
ATOM 767 N N . THR A 1 99 ? -15.497 3.519 5.196 1.00 88.25 99 THR A N 1
ATOM 768 C CA . THR A 1 99 ? -16.530 3.564 6.243 1.00 88.25 99 THR A CA 1
ATOM 769 C C . THR A 1 99 ? -15.965 3.824 7.643 1.00 88.25 99 THR A C 1
ATOM 771 O O . THR A 1 99 ? -16.723 3.889 8.612 1.00 88.25 99 THR A O 1
ATOM 774 N N . ALA A 1 100 ? -14.643 3.979 7.773 1.00 87.12 100 ALA A N 1
ATOM 775 C CA . ALA A 1 100 ? -13.993 4.202 9.057 1.00 87.12 100 ALA A CA 1
ATOM 776 C C . ALA A 1 100 ? -14.325 5.586 9.642 1.00 87.12 100 ALA A C 1
ATOM 778 O O . ALA A 1 100 ? -14.470 6.577 8.929 1.00 87.12 100 ALA A O 1
ATOM 779 N N . LEU A 1 101 ? -14.380 5.664 10.976 1.00 83.31 101 LEU A N 1
ATOM 780 C CA . LEU A 1 101 ? -14.617 6.916 11.710 1.00 83.31 101 LEU A CA 1
ATOM 781 C C . LEU A 1 101 ? -13.431 7.895 11.633 1.00 83.31 101 LEU A C 1
ATOM 783 O O . LEU A 1 101 ? -13.605 9.091 11.858 1.00 83.31 101 LEU A O 1
ATOM 787 N N . ASP A 1 102 ? -12.226 7.391 11.359 1.00 86.94 102 ASP A N 1
ATOM 788 C CA . ASP A 1 102 ? -11.014 8.201 11.235 1.00 86.94 102 ASP A CA 1
ATOM 78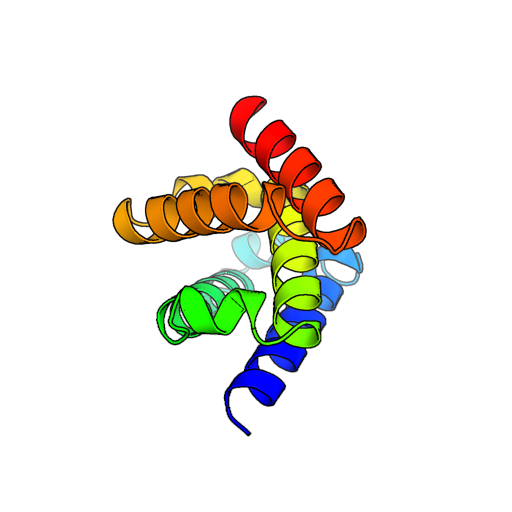9 C C . ASP A 1 102 ? -10.966 8.869 9.851 1.00 86.94 102 ASP A C 1
ATOM 791 O O . ASP A 1 102 ? -10.773 8.216 8.822 1.00 86.94 102 ASP A O 1
ATOM 795 N N . THR A 1 103 ? -11.116 10.195 9.824 1.00 86.75 103 THR A N 1
ATOM 796 C CA . THR A 1 103 ? -11.108 10.994 8.592 1.00 86.75 103 THR A CA 1
ATOM 797 C C . THR A 1 103 ? -9.788 10.912 7.831 1.00 86.75 103 THR A C 1
ATOM 799 O O . THR A 1 103 ? -9.798 11.036 6.606 1.00 86.75 103 THR A O 1
ATOM 802 N N . MET A 1 104 ? -8.663 10.665 8.511 1.00 87.88 104 MET A N 1
ATOM 803 C CA . MET A 1 104 ? -7.368 10.471 7.849 1.00 87.88 104 MET A CA 1
ATOM 804 C C . MET A 1 104 ? -7.363 9.180 7.032 1.00 87.88 104 MET A C 1
ATOM 806 O O . MET A 1 104 ? -6.891 9.167 5.899 1.00 87.88 104 MET A O 1
ATOM 810 N N . VAL A 1 105 ? -7.931 8.108 7.592 1.00 90.50 105 VAL A N 1
ATOM 811 C CA . VAL A 1 105 ? -8.064 6.814 6.910 1.00 90.50 105 VAL A CA 1
ATOM 812 C C . VAL A 1 105 ? -8.997 6.943 5.711 1.00 90.50 105 VAL A C 1
ATOM 814 O O . VAL A 1 105 ? -8.632 6.527 4.615 1.00 90.50 105 VAL A O 1
ATOM 817 N N . CYS A 1 106 ? -10.156 7.578 5.893 1.00 92.44 106 CYS A N 1
ATOM 818 C CA . CYS A 1 106 ? -11.120 7.788 4.815 1.00 92.44 106 CYS A CA 1
ATOM 819 C C . CYS A 1 106 ? -10.512 8.605 3.657 1.00 92.44 106 CYS A C 1
ATOM 821 O O . CYS A 1 106 ? -10.601 8.203 2.499 1.00 92.44 106 CYS A O 1
ATOM 823 N N . THR A 1 107 ? -9.811 9.702 3.969 1.00 91.88 107 THR A N 1
ATOM 824 C CA . THR A 1 107 ? -9.142 10.541 2.959 1.00 91.88 107 THR A CA 1
ATOM 825 C C . THR A 1 107 ? -8.065 9.760 2.204 1.00 91.88 107 THR A C 1
ATOM 827 O O . THR A 1 107 ? -8.048 9.790 0.975 1.00 91.88 107 THR A O 1
ATOM 830 N N . GLY A 1 108 ? -7.218 9.008 2.918 1.00 92.50 108 GLY A N 1
ATOM 831 C CA . GLY A 1 108 ? -6.187 8.172 2.297 1.00 92.50 108 GLY A CA 1
ATOM 832 C C . GLY A 1 108 ? -6.777 7.069 1.413 1.00 92.50 108 GLY A C 1
ATOM 833 O O . GLY A 1 108 ? -6.257 6.802 0.332 1.00 92.50 108 GLY A O 1
ATOM 834 N N . CYS A 1 109 ? -7.908 6.474 1.810 1.00 94.62 109 CYS A N 1
ATOM 835 C CA . CYS A 1 109 ? -8.642 5.509 0.985 1.00 94.62 109 CYS A CA 1
ATOM 836 C C . CYS A 1 109 ? -9.168 6.142 -0.308 1.00 94.62 109 CYS A C 1
ATOM 838 O O . CYS A 1 109 ? -9.009 5.551 -1.374 1.00 94.62 109 CYS A O 1
ATOM 840 N N . CYS A 1 110 ? -9.757 7.339 -0.231 1.00 93.88 110 CYS A N 1
ATOM 841 C CA . CYS A 1 110 ? -10.232 8.074 -1.405 1.00 93.88 110 CYS A CA 1
ATOM 842 C C . CYS A 1 110 ? -9.089 8.403 -2.372 1.00 93.88 110 CYS A C 1
ATOM 844 O O . CYS A 1 110 ? -9.213 8.124 -3.560 1.00 93.88 110 CYS A O 1
ATOM 846 N N . ALA A 1 111 ? -7.977 8.945 -1.867 1.00 94.50 111 ALA A N 1
ATOM 847 C CA . ALA A 1 111 ? -6.805 9.272 -2.680 1.00 94.50 111 ALA A CA 1
ATOM 848 C C . ALA A 1 111 ? -6.201 8.018 -3.330 1.00 94.50 111 ALA A 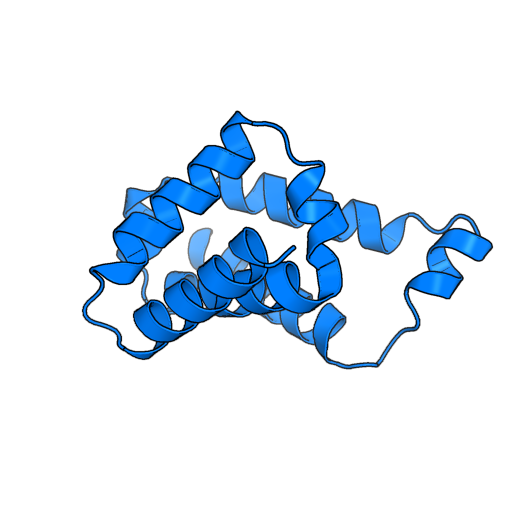C 1
ATOM 850 O O . ALA A 1 111 ? -5.948 7.988 -4.531 1.00 94.50 111 ALA A O 1
ATOM 851 N N . THR A 1 112 ? -6.055 6.940 -2.554 1.00 96.00 112 THR A N 1
ATOM 852 C CA . THR A 1 112 ? -5.584 5.646 -3.064 1.00 96.00 112 THR A CA 1
ATOM 853 C C . THR A 1 112 ? -6.483 5.134 -4.189 1.00 96.00 112 THR A C 1
ATOM 855 O O . THR A 1 112 ? -5.986 4.716 -5.232 1.00 96.00 112 THR A O 1
ATOM 858 N N . LEU A 1 113 ? -7.804 5.155 -3.991 1.00 95.69 113 LEU A N 1
ATOM 859 C CA . LEU A 1 113 ? -8.758 4.686 -4.993 1.00 95.69 113 LEU A CA 1
ATOM 860 C C . LEU A 1 113 ? -8.704 5.539 -6.266 1.00 95.69 113 LEU A C 1
ATOM 862 O O . LEU A 1 113 ? -8.730 4.984 -7.360 1.00 95.69 113 LEU A O 1
ATOM 866 N N . ASP A 1 114 ? -8.590 6.860 -6.127 1.00 95.50 114 ASP A N 1
ATOM 867 C CA . ASP A 1 114 ? -8.456 7.790 -7.252 1.00 95.50 114 ASP A CA 1
ATOM 868 C C . ASP A 1 114 ? -7.203 7.491 -8.087 1.00 95.50 114 ASP A C 1
ATOM 870 O O . ASP A 1 114 ? -7.284 7.361 -9.310 1.00 95.50 114 ASP A O 1
ATOM 874 N N . HIS A 1 115 ? -6.061 7.262 -7.430 1.00 94.88 115 HIS A N 1
ATOM 875 C CA . HIS A 1 115 ? -4.825 6.853 -8.099 1.00 94.88 115 HIS A CA 1
ATOM 876 C C . HIS A 1 115 ? -4.959 5.509 -8.821 1.00 94.88 115 HIS A C 1
ATOM 878 O O . HIS A 1 115 ? -4.503 5.381 -9.955 1.00 94.88 115 HIS A O 1
ATOM 884 N N . ILE A 1 116 ? -5.619 4.524 -8.203 1.00 94.38 116 ILE A N 1
ATOM 885 C CA . ILE A 1 116 ? -5.832 3.203 -8.812 1.00 94.38 116 ILE A CA 1
ATOM 886 C C . ILE A 1 116 ? -6.724 3.296 -10.056 1.00 94.38 116 ILE A C 1
ATOM 888 O O . ILE A 1 116 ? -6.460 2.612 -11.039 1.00 94.38 116 ILE A O 1
ATOM 892 N N . VAL A 1 117 ? -7.791 4.098 -10.013 1.00 92.94 117 VAL A N 1
ATOM 893 C CA . VAL A 1 117 ? -8.772 4.200 -11.109 1.00 92.94 117 VAL A CA 1
ATOM 894 C C . VAL A 1 117 ? -8.274 5.093 -12.251 1.00 92.94 117 VAL A C 1
ATOM 896 O O . VAL A 1 117 ? -8.701 4.916 -13.390 1.00 92.94 117 VAL A O 1
ATOM 899 N N . THR A 1 118 ? -7.382 6.042 -11.960 1.00 92.88 118 THR A N 1
ATOM 900 C CA . THR A 1 118 ? -6.821 6.968 -12.959 1.00 92.88 118 THR A CA 1
ATOM 901 C C . THR A 1 118 ? -5.647 6.373 -13.747 1.00 92.88 118 THR A C 1
ATOM 903 O O . THR A 1 118 ? -5.343 6.868 -14.833 1.00 92.88 118 THR A O 1
ATOM 906 N N . TYR A 1 119 ? -4.983 5.344 -13.212 1.00 84.31 119 TYR A N 1
ATOM 907 C CA . TYR A 1 119 ? -3.846 4.661 -13.842 1.00 84.31 119 TYR A CA 1
ATOM 908 C C . TYR A 1 119 ? -4.243 3.841 -15.077 1.00 84.31 119 TYR A C 1
ATOM 910 O O . TYR A 1 119 ? -3.543 3.971 -16.109 1.00 84.31 119 TYR A O 1
#

pLDDT: mean 90.7, std 5.08, range [64.25, 96.0]